Protein AF-A0AAN9VTT0-F1 (afdb_monomer)

Mean predicted aligned error: 14.74 Å

Organism: NCBI:txid2509291

Foldseek 3Di:
DDDDDDDDPPPDPPPDDPDPPCPDPCPPPDPPDDDPPALPDDDPVVNVVVVPDADPPDDPDDHDPVPDDDQADADPVRDTDGDNVSDDDDPDDDCVPPPDDPDDDPVDDDDDDDDDDPVNVCCVPPVVVLVVCVVVVQADPVRDGVDDDPVRPDDPVNVVVVCVDPPHPPDDD

Nearest PDB structures (foldseek):
  8any-assembly1_9  TM=7.671E-01  e=2.053E-07  Homo sapiens
  4v1a-assembly1_e  TM=7.989E-01  e=6.436E-07  Sus scrofa
  7nqh-assembly1_Be  TM=7.432E-01  e=1.260E-06  Sus scrofa
  7a5j-assembly1_9  TM=7.105E-01  e=9.633E-07  Homo sapiens
  6ywy-assembly1_3  TM=5.557E-01  e=6.861E-03  Neurospora crassa

pLDDT: mean 78.58, std 17.39, range [33.56, 97.56]

Secondary structure (DSSP, 8-state):
--------------------------TTS---------SS-S-HHHHHHHHHS-TT---SSPPP-TTPPPSEEE-TTS-EEE-GGGSPP------TT----SS--TTSPP---PPPPHHHHHIIIIIHHHHHHHHTT-B-TTS-BSS--TTTS--HHHHHHHHTSTT-TT---

InterPro domains:
  IPR019189 Large ribosomal subunit protein mL41 [PF09809] (29-152)
  IPR019189 Large ribosomal subunit protein mL41 [PTHR21338] (12-157)

Radius of gyration: 39.32 Å; Cα contacts (8 Å, |Δi|>4): 50; chains: 1; bounding box: 60×84×122 Å

Solvent-accessible surface area (backbone atoms only — not comparable to full-atom values): 12266 Å² total; per-residue (Å²): 134,84,86,80,86,84,87,80,80,81,80,74,81,83,76,82,72,88,71,84,78,78,70,70,79,74,87,66,88,80,75,92,67,88,77,84,83,58,87,73,80,73,54,72,65,55,53,54,54,58,69,69,55,54,87,85,61,90,51,102,68,74,85,64,62,87,84,62,77,72,39,51,50,64,45,100,88,60,51,76,46,75,38,73,90,53,48,87,77,84,88,76,78,90,65,81,91,58,86,79,64,101,69,82,69,87,86,59,79,90,79,89,78,77,85,89,46,74,64,58,53,42,51,72,70,46,44,67,57,55,55,49,33,60,75,67,66,40,48,48,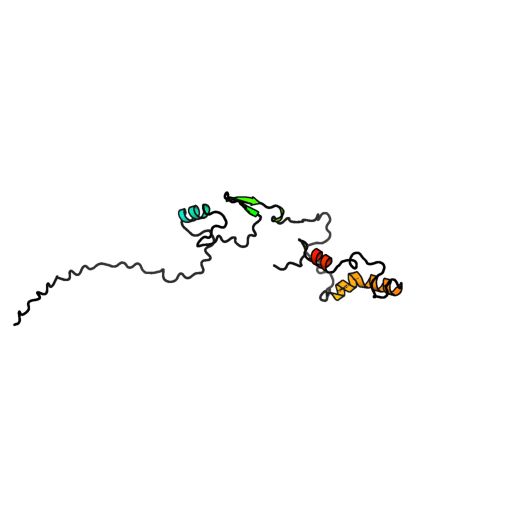101,86,70,45,64,73,77,60,49,83,78,68,66,50,50,75,64,56,50,52,50,62,51,65,37,92,92,45,88,75,72,79,132

Sequence (173 aa):
MVLTMYLSRLVLPLKWTRAISTSVVNNGKRNFRKFLLHNKRGSRSFKEERKKLKGNEPTDVPVYHYGVRPTGYHDAKGNFIAVPEMIPELMVPDLTDFKLKPYVSYRVPDVVQSEFTAQDLFDAVYSRKIVEDFKNNKLDSNGNPTEPSEEEALTPEEAKERARRTGSDIFEY

Structure (mmCIF, N/CA/C/O backbone):
data_AF-A0AAN9VTT0-F1
#
_entry.id   AF-A0AAN9VTT0-F1
#
loop_
_atom_site.group_PDB
_atom_site.id
_atom_site.type_symbol
_atom_site.label_atom_id
_atom_site.label_alt_id
_atom_site.label_comp_id
_atom_site.label_asym_id
_atom_site.label_entity_id
_atom_site.label_seq_id
_atom_site.pdbx_PDB_ins_code
_atom_site.Cartn_x
_atom_site.Cartn_y
_atom_site.Cartn_z
_atom_site.occupancy
_atom_site.B_iso_or_equiv
_atom_site.auth_seq_id
_atom_site.auth_comp_id
_atom_site.auth_asym_id
_atom_site.auth_atom_id
_atom_site.pdbx_PDB_model_num
ATOM 1 N N . MET A 1 1 ? 31.216 61.065 -79.539 1.00 35.38 1 MET A N 1
ATOM 2 C CA . MET A 1 1 ? 29.816 61.525 -79.622 1.00 35.38 1 MET A CA 1
ATOM 3 C C . MET A 1 1 ? 29.000 60.379 -80.207 1.00 35.38 1 MET A C 1
ATOM 5 O O . MET A 1 1 ? 29.283 59.987 -81.324 1.00 35.38 1 MET A O 1
ATOM 9 N N . VAL A 1 2 ? 28.123 59.798 -79.382 1.00 37.28 2 VAL A N 1
ATOM 10 C CA . VAL A 1 2 ? 26.971 58.918 -79.682 1.00 37.28 2 VAL A CA 1
ATOM 11 C C . VAL A 1 2 ? 27.150 57.827 -80.757 1.00 37.28 2 VAL A C 1
ATOM 13 O O . VAL A 1 2 ? 27.047 58.104 -81.945 1.00 37.28 2 VAL A O 1
ATOM 16 N N . LEU A 1 3 ? 27.285 56.562 -80.331 1.00 33.56 3 LEU A N 1
ATOM 17 C CA . LEU A 1 3 ? 26.927 55.411 -81.170 1.00 33.56 3 LEU A CA 1
ATOM 18 C C . LEU A 1 3 ? 25.518 54.947 -80.770 1.00 33.56 3 LEU A C 1
ATOM 20 O O . LEU A 1 3 ? 25.281 54.548 -79.629 1.00 33.56 3 LEU A O 1
ATOM 24 N N . THR A 1 4 ? 24.578 55.081 -81.697 1.00 39.91 4 THR A N 1
ATOM 25 C CA . THR A 1 4 ? 23.167 54.719 -81.568 1.00 39.91 4 THR A CA 1
ATOM 26 C C . THR A 1 4 ? 22.928 53.210 -81.692 1.00 39.91 4 THR A C 1
ATOM 28 O O . THR A 1 4 ? 23.648 52.494 -82.380 1.00 39.91 4 THR A O 1
ATOM 31 N N . MET A 1 5 ? 21.877 52.784 -80.983 1.00 43.88 5 MET A N 1
ATOM 32 C CA . MET A 1 5 ? 21.154 51.503 -80.941 1.00 43.88 5 MET A CA 1
ATOM 33 C C . MET A 1 5 ? 21.335 50.524 -82.109 1.00 43.88 5 MET A C 1
ATOM 35 O O . MET A 1 5 ? 21.236 50.936 -83.251 1.00 43.88 5 MET A O 1
ATOM 39 N N . TYR A 1 6 ? 21.341 49.218 -81.803 1.00 40.50 6 TYR A N 1
ATOM 40 C CA . TYR A 1 6 ? 20.309 48.272 -82.275 1.00 40.50 6 TYR A CA 1
ATOM 41 C C . TYR A 1 6 ? 20.303 47.023 -81.374 1.00 40.50 6 TYR A C 1
ATOM 43 O O . TYR A 1 6 ? 21.135 46.131 -81.506 1.00 40.50 6 TYR A O 1
ATOM 51 N N . LEU A 1 7 ? 19.357 46.960 -80.432 1.00 42.19 7 LEU A N 1
ATOM 52 C CA . LEU A 1 7 ? 19.053 45.746 -79.667 1.00 42.19 7 LEU A CA 1
ATOM 53 C C . LEU A 1 7 ? 18.010 44.961 -80.471 1.00 42.19 7 LEU A C 1
ATOM 55 O O . LEU A 1 7 ? 16.827 45.305 -80.481 1.00 42.19 7 LEU A O 1
ATOM 59 N N . SER A 1 8 ? 18.457 43.946 -81.209 1.00 45.56 8 SER A N 1
ATOM 60 C CA . SER A 1 8 ? 17.578 43.040 -81.943 1.00 45.56 8 SER A CA 1
ATOM 61 C C . SER A 1 8 ? 16.762 42.203 -80.951 1.00 45.56 8 SER A C 1
ATOM 63 O O . SER A 1 8 ? 17.280 41.364 -80.216 1.00 45.56 8 SER A O 1
ATOM 65 N N . ARG A 1 9 ? 15.447 42.442 -80.903 1.00 50.50 9 ARG A N 1
ATOM 66 C CA . ARG A 1 9 ? 14.500 41.571 -80.196 1.00 50.50 9 ARG A CA 1
ATOM 67 C C . ARG A 1 9 ? 14.409 40.239 -80.940 1.00 50.50 9 ARG A C 1
ATOM 69 O O . ARG A 1 9 ? 13.711 40.132 -81.944 1.00 50.50 9 ARG A O 1
ATOM 76 N N . LEU A 1 10 ? 15.083 39.219 -80.420 1.00 45.19 10 LEU A N 1
ATOM 77 C CA . LEU A 1 10 ? 14.830 37.825 -80.776 1.00 45.19 10 LEU A CA 1
ATOM 78 C C . LEU A 1 10 ? 13.461 37.422 -80.204 1.00 45.19 10 LEU A C 1
ATOM 80 O O . LEU A 1 10 ? 13.329 37.076 -79.032 1.00 45.19 10 LEU A O 1
ATOM 84 N N . VAL A 1 11 ? 12.420 37.526 -81.029 1.00 58.25 11 VAL A N 1
ATOM 85 C CA . VAL A 1 11 ? 11.091 36.983 -80.726 1.00 58.25 11 VAL A CA 1
ATOM 86 C C . VAL A 1 11 ? 11.148 35.482 -80.994 1.00 58.25 11 VAL A C 1
ATOM 88 O O . VAL A 1 11 ? 11.008 35.035 -82.129 1.00 58.25 11 VAL A O 1
ATOM 91 N N . LEU A 1 12 ? 11.402 34.692 -79.952 1.00 52.41 12 LEU A N 1
ATOM 92 C CA . LEU A 1 12 ? 11.232 33.243 -80.030 1.00 52.41 12 LEU A CA 1
ATOM 93 C C . LEU A 1 12 ? 9.727 32.929 -80.093 1.00 52.41 12 LEU A C 1
ATOM 95 O O . LEU A 1 12 ? 8.972 33.461 -79.273 1.00 52.41 12 LEU A O 1
ATOM 99 N N . PRO A 1 13 ? 9.255 32.082 -81.026 1.00 51.69 13 PRO A N 1
ATOM 100 C CA . PRO A 1 13 ? 7.853 31.695 -81.056 1.00 51.69 13 PRO A CA 1
ATOM 101 C C . PRO A 1 13 ? 7.531 30.894 -79.790 1.00 51.69 13 PRO A C 1
ATOM 103 O O . PRO A 1 13 ? 8.100 29.827 -79.550 1.00 51.69 13 PRO A O 1
ATOM 106 N N . LEU A 1 14 ? 6.612 31.412 -78.972 1.00 50.03 14 LEU A N 1
ATOM 107 C CA . LEU A 1 14 ? 6.042 30.704 -77.827 1.00 50.03 14 LEU A CA 1
ATOM 108 C C . LEU A 1 14 ? 5.313 29.458 -78.342 1.00 50.03 14 LEU A C 1
ATOM 110 O O . LEU A 1 14 ? 4.175 29.512 -78.807 1.00 50.03 14 LEU A O 1
ATOM 114 N N . LYS A 1 15 ? 5.999 28.316 -78.295 1.00 55.03 15 LYS A N 1
ATOM 115 C CA . LYS A 1 15 ? 5.430 27.015 -78.635 1.00 55.03 15 LYS A CA 1
ATOM 116 C C . LYS A 1 15 ? 4.498 26.611 -77.492 1.00 55.03 15 LYS A C 1
ATOM 118 O O . LYS A 1 15 ? 4.953 26.156 -76.446 1.00 55.03 15 LYS A O 1
ATOM 123 N N . TRP A 1 16 ? 3.195 26.817 -77.669 1.00 54.53 16 TRP A N 1
ATOM 124 C CA . TRP A 1 16 ? 2.195 26.441 -76.671 1.00 54.53 16 TRP A CA 1
ATOM 125 C C . TRP A 1 16 ? 2.006 24.924 -76.687 1.00 54.53 16 TRP A C 1
ATOM 127 O O . TRP A 1 16 ? 1.182 24.381 -77.421 1.00 54.53 16 TRP A O 1
ATOM 137 N N . THR A 1 17 ? 2.789 24.209 -75.887 1.00 60.81 17 THR A N 1
ATOM 138 C CA . THR A 1 17 ? 2.497 22.810 -75.595 1.00 60.81 17 THR A CA 1
ATOM 139 C C . THR A 1 17 ? 1.355 22.777 -74.586 1.00 60.81 17 THR A C 1
ATOM 141 O O . THR A 1 17 ? 1.449 23.311 -73.481 1.00 60.81 17 THR A O 1
ATOM 144 N N . ARG A 1 18 ? 0.223 22.175 -74.961 1.00 57.03 18 ARG A N 1
ATOM 145 C CA . ARG A 1 18 ? -0.805 21.814 -73.982 1.00 57.03 18 ARG A CA 1
ATOM 146 C C . ARG A 1 18 ? -0.268 20.635 -73.179 1.00 57.03 18 ARG A C 1
ATOM 148 O O . ARG A 1 18 ? -0.438 19.488 -73.572 1.00 57.03 18 ARG A O 1
ATOM 155 N N . ALA A 1 19 ? 0.429 20.921 -72.088 1.00 61.28 19 ALA A N 1
ATOM 156 C CA . ALA A 1 19 ? 0.732 19.913 -71.087 1.00 61.28 19 ALA A CA 1
ATOM 157 C C . ALA A 1 19 ? -0.486 19.780 -70.166 1.00 61.28 19 ALA A C 1
ATOM 159 O O . ALA A 1 19 ? -0.928 20.760 -69.565 1.00 61.28 19 ALA A O 1
ATOM 160 N N . ILE A 1 20 ? -1.037 18.573 -70.051 1.00 63.19 20 ILE A N 1
ATOM 161 C CA . ILE A 1 20 ? -1.979 18.269 -68.975 1.00 63.19 20 ILE A CA 1
ATOM 162 C C . ILE A 1 20 ? -1.128 18.088 -67.722 1.00 63.19 20 ILE A C 1
ATOM 164 O O . ILE A 1 20 ? -0.445 17.080 -67.561 1.00 63.19 20 ILE A O 1
ATOM 168 N N . SER A 1 21 ? -1.143 19.087 -66.844 1.00 52.41 21 SER A N 1
ATOM 169 C CA . SER A 1 21 ? -0.682 18.902 -65.474 1.00 52.41 21 SER A CA 1
ATOM 170 C C . SER A 1 21 ? -1.746 18.095 -64.746 1.00 52.41 21 SER A C 1
ATOM 172 O O . SER A 1 21 ? -2.776 18.632 -64.340 1.00 52.41 21 SER A O 1
ATOM 174 N N . THR A 1 22 ? -1.524 16.793 -64.585 1.00 50.75 22 THR A N 1
ATOM 175 C CA . THR A 1 22 ? -2.243 16.034 -63.565 1.00 50.75 22 THR A CA 1
ATOM 176 C C . THR A 1 22 ? -1.601 16.363 -62.223 1.00 50.75 22 THR A C 1
ATOM 178 O O . THR A 1 22 ? -0.851 15.561 -61.663 1.00 50.75 22 THR A O 1
ATOM 181 N N . SER A 1 23 ? -1.849 17.564 -61.694 1.00 52.16 23 SER A N 1
ATOM 182 C CA . SER A 1 23 ? -1.709 17.736 -60.256 1.00 52.16 23 SER A CA 1
ATOM 183 C C . SER A 1 23 ? -2.727 16.789 -59.634 1.00 52.16 23 SER A C 1
ATOM 185 O O . SER A 1 23 ? -3.938 16.949 -59.791 1.00 52.16 23 SER A O 1
ATOM 187 N N . VAL A 1 24 ? -2.232 15.715 -59.016 1.00 51.09 24 VAL A N 1
ATOM 188 C CA . VAL A 1 24 ? -3.084 14.802 -58.260 1.00 51.09 24 VAL A CA 1
ATOM 189 C C . VAL A 1 24 ? -3.943 15.639 -57.325 1.00 51.09 24 VAL A C 1
ATOM 191 O O . VAL A 1 24 ? -3.435 16.543 -56.652 1.00 51.09 24 VAL A O 1
ATOM 194 N N . VAL A 1 25 ? -5.249 15.362 -57.323 1.00 49.81 25 VAL A N 1
ATOM 195 C CA . VAL A 1 25 ? -6.191 15.917 -56.353 1.00 49.81 25 VAL A CA 1
ATOM 196 C C . VAL A 1 25 ? -5.517 15.763 -55.002 1.00 49.81 25 VAL A C 1
ATOM 198 O O . VAL A 1 25 ? -5.250 14.641 -54.572 1.00 49.81 25 VAL A O 1
ATOM 201 N N . ASN A 1 26 ? -5.147 16.876 -54.371 1.00 49.09 26 ASN A N 1
ATOM 202 C CA . ASN A 1 26 ? -4.466 16.848 -53.088 1.00 49.09 26 ASN A CA 1
ATOM 203 C C . ASN A 1 26 ? -5.496 16.502 -52.006 1.00 49.09 26 ASN A C 1
ATOM 205 O O . ASN A 1 26 ? -5.793 17.300 -51.122 1.00 49.09 26 ASN A O 1
ATOM 209 N N . ASN A 1 27 ? -6.049 15.292 -52.088 1.00 49.53 27 ASN A N 1
ATOM 210 C CA . ASN A 1 27 ? -6.956 14.679 -51.131 1.00 49.53 27 ASN A CA 1
ATOM 211 C C . ASN A 1 27 ? -6.161 14.152 -49.921 1.00 49.53 27 ASN A C 1
ATOM 213 O O . ASN A 1 27 ? -6.395 13.063 -49.410 1.00 49.53 27 ASN A O 1
ATOM 217 N N . GLY A 1 28 ? -5.155 14.921 -49.499 1.00 53.12 28 GLY A N 1
ATOM 218 C CA . GLY A 1 28 ? -4.267 14.615 -48.384 1.00 53.12 28 GLY A CA 1
ATOM 219 C C . GLY A 1 28 ? -3.951 15.826 -47.505 1.00 53.12 28 GLY A C 1
ATOM 220 O O . GLY A 1 28 ? -3.303 15.673 -46.473 1.00 53.12 28 GLY A O 1
ATOM 221 N N . LYS A 1 29 ? -4.431 17.033 -47.838 1.00 54.59 29 LYS A N 1
ATOM 222 C CA . LYS A 1 29 ? -4.299 18.213 -46.970 1.00 54.59 29 LYS A CA 1
ATOM 223 C C . LYS A 1 29 ? -5.452 18.292 -45.970 1.00 54.59 29 LYS A C 1
ATOM 225 O O . LYS A 1 29 ? -6.329 19.137 -46.102 1.00 54.59 29 LYS A O 1
ATOM 230 N N . ARG A 1 30 ? -5.421 17.384 -44.985 1.00 57.34 30 ARG A N 1
ATOM 231 C CA . ARG A 1 30 ? -5.963 17.491 -43.608 1.00 57.34 30 ARG A CA 1
ATOM 232 C C . ARG A 1 30 ? -5.903 16.114 -42.933 1.00 57.34 30 ARG A C 1
ATOM 234 O O . ARG A 1 30 ? -6.919 15.471 -42.722 1.00 57.34 30 ARG A O 1
ATOM 241 N N . ASN A 1 31 ? -4.706 15.661 -42.564 1.00 55.72 31 ASN A N 1
ATOM 242 C CA . ASN A 1 31 ? -4.560 14.548 -41.618 1.00 55.72 31 ASN A CA 1
ATOM 243 C C . ASN A 1 31 ? -3.669 14.940 -40.434 1.00 55.72 31 ASN A C 1
ATOM 245 O O . ASN A 1 31 ? -2.730 14.246 -40.058 1.00 55.72 31 ASN A O 1
ATOM 249 N N . PHE A 1 32 ? -4.021 16.054 -39.786 1.00 60.59 32 PHE A N 1
ATOM 250 C CA . PHE A 1 32 ? -3.700 16.240 -38.374 1.00 60.59 32 PHE A CA 1
ATOM 251 C C . PHE A 1 32 ? -4.629 15.348 -37.556 1.00 60.59 32 PHE A C 1
ATOM 253 O O . PHE A 1 32 ? -5.681 15.777 -37.086 1.00 60.59 32 PHE A O 1
ATOM 260 N N . ARG A 1 33 ? -4.264 14.078 -37.400 1.00 53.56 33 ARG A N 1
ATOM 261 C CA . ARG A 1 33 ? -4.877 13.223 -36.383 1.00 53.56 33 ARG A CA 1
ATOM 262 C C . ARG A 1 33 ? -3.781 12.557 -35.562 1.00 53.56 33 ARG A C 1
ATOM 264 O O . ARG A 1 33 ? -3.244 11.524 -35.943 1.00 53.56 33 ARG A O 1
ATOM 271 N N . LYS A 1 34 ? -3.457 13.237 -34.453 1.00 59.62 34 LYS A N 1
ATOM 272 C CA . LYS A 1 34 ? -2.922 12.715 -33.183 1.00 59.62 34 LYS A CA 1
ATOM 273 C C . LYS A 1 34 ? -2.068 11.447 -33.316 1.00 59.62 34 LYS A C 1
ATOM 275 O O . LYS A 1 34 ? -2.528 10.358 -32.984 1.00 59.62 34 LYS A O 1
ATOM 280 N N . PHE A 1 35 ? -0.827 11.562 -33.781 1.00 60.31 35 PHE A N 1
ATOM 281 C CA . PHE A 1 35 ? 0.081 10.416 -33.780 1.00 60.31 35 PHE A CA 1
ATOM 282 C C . PHE A 1 35 ? 0.979 10.422 -32.540 1.00 60.31 35 PHE A C 1
ATOM 284 O O . PHE A 1 35 ? 1.977 11.130 -32.484 1.00 60.31 35 PHE A O 1
ATOM 291 N N . LEU A 1 36 ? 0.640 9.566 -31.575 1.00 63.19 36 LEU A N 1
ATOM 292 C CA . LEU A 1 36 ? 1.585 9.047 -30.589 1.00 63.19 36 LEU A CA 1
ATOM 293 C C . LEU A 1 36 ? 2.485 8.017 -31.301 1.00 63.19 36 LEU A C 1
ATOM 295 O O . LEU A 1 36 ? 2.077 6.875 -31.527 1.00 63.19 36 LEU A O 1
ATOM 299 N N . LEU A 1 37 ? 3.671 8.422 -31.765 1.00 63.59 37 LEU A N 1
ATOM 300 C CA . LEU A 1 37 ? 4.588 7.547 -32.511 1.00 63.59 37 LEU A CA 1
ATOM 301 C C . LEU A 1 37 ? 5.495 6.735 -31.582 1.00 63.59 37 LEU A C 1
ATOM 303 O O . LEU A 1 37 ? 6.690 6.983 -31.484 1.00 63.59 37 LEU A O 1
ATOM 307 N N . HIS A 1 38 ? 4.939 5.712 -30.938 1.00 70.31 38 HIS A N 1
ATOM 308 C CA . HIS A 1 38 ? 5.695 4.824 -30.054 1.00 70.31 38 HIS A CA 1
ATOM 309 C C . HIS A 1 38 ? 6.151 3.549 -30.787 1.00 70.31 38 HIS A C 1
ATOM 311 O O . HIS A 1 38 ? 5.321 2.759 -31.232 1.00 70.31 38 HIS A O 1
ATOM 317 N N . ASN A 1 39 ? 7.469 3.357 -30.927 1.00 68.69 39 ASN A N 1
ATOM 318 C CA . ASN A 1 39 ? 8.249 2.173 -31.371 1.00 68.69 39 ASN A CA 1
ATOM 319 C C . ASN A 1 39 ? 7.827 1.373 -32.636 1.00 68.69 39 ASN A C 1
ATOM 321 O O . ASN A 1 39 ? 8.585 0.508 -33.070 1.00 68.69 39 ASN A O 1
ATOM 325 N N . LYS A 1 40 ? 6.660 1.610 -33.252 1.00 65.88 40 LYS A N 1
ATOM 326 C CA . LYS A 1 40 ? 6.101 0.775 -34.336 1.00 65.88 40 LYS A CA 1
ATOM 327 C C . LYS A 1 40 ? 6.193 1.394 -35.735 1.00 65.88 40 LYS A C 1
ATOM 329 O O . LYS A 1 40 ? 6.164 0.641 -36.714 1.00 65.88 40 LYS A O 1
ATOM 334 N N . ARG A 1 41 ? 6.310 2.723 -35.852 1.00 71.44 41 ARG A N 1
ATOM 335 C CA . ARG A 1 41 ? 6.405 3.431 -37.146 1.00 71.44 41 ARG A CA 1
ATOM 336 C C . ARG A 1 41 ? 7.862 3.586 -37.602 1.00 71.44 41 ARG A C 1
ATOM 338 O O . ARG A 1 41 ? 8.752 3.667 -36.766 1.00 71.44 41 ARG A O 1
ATOM 345 N N . GLY A 1 42 ? 8.076 3.600 -38.919 1.00 75.19 42 GLY A N 1
ATOM 346 C CA . GLY A 1 42 ? 9.394 3.659 -39.567 1.00 75.19 42 GLY A CA 1
ATOM 347 C C . GLY A 1 42 ? 9.634 2.488 -40.528 1.00 75.19 42 GLY A C 1
ATOM 348 O O . GLY A 1 42 ? 8.931 1.474 -40.467 1.00 75.19 42 GLY A O 1
ATOM 349 N N . SER A 1 43 ? 10.611 2.639 -41.426 1.00 82.19 43 SER A N 1
ATOM 350 C CA . SER A 1 43 ? 11.057 1.579 -42.341 1.00 82.19 43 SER A CA 1
ATOM 351 C C . SER A 1 43 ? 11.720 0.421 -41.581 1.00 82.19 43 SER A C 1
ATOM 353 O O . SER A 1 43 ? 12.044 0.528 -40.396 1.00 82.19 43 SER A O 1
ATOM 355 N N . ARG A 1 44 ? 11.949 -0.711 -42.262 1.00 82.94 44 ARG A N 1
ATOM 356 C CA . ARG A 1 44 ? 12.710 -1.828 -41.679 1.00 82.94 44 ARG A CA 1
ATOM 357 C C . ARG A 1 44 ? 14.135 -1.400 -41.308 1.00 82.94 44 ARG A C 1
ATOM 359 O O . ARG A 1 44 ? 14.567 -1.700 -40.202 1.00 82.94 44 ARG A O 1
ATOM 366 N N . SER A 1 45 ? 14.792 -0.623 -42.174 1.00 83.06 45 SER A N 1
ATOM 367 C CA . SER A 1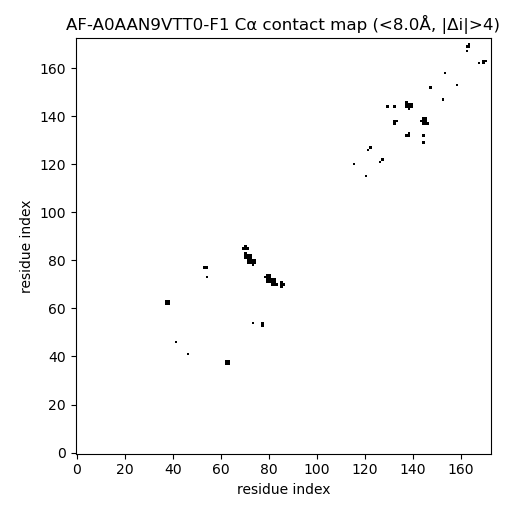 45 ? 16.123 -0.056 -41.916 1.00 83.06 45 SER A CA 1
ATOM 368 C C . SER A 1 45 ? 16.148 0.810 -40.658 1.00 83.06 45 SER A C 1
ATOM 370 O O . SER A 1 45 ? 16.989 0.597 -39.797 1.00 83.06 45 SER A O 1
ATOM 372 N N . PHE A 1 46 ? 15.156 1.687 -40.478 1.00 79.44 46 PHE A N 1
ATOM 373 C CA . PHE A 1 46 ? 15.033 2.528 -39.286 1.00 79.44 46 PHE A CA 1
ATOM 374 C C . PHE A 1 46 ? 14.907 1.700 -37.998 1.00 79.44 46 PHE A C 1
ATOM 376 O O . PHE A 1 46 ? 15.515 2.012 -36.978 1.00 79.44 46 PHE A O 1
ATOM 383 N N . LYS A 1 47 ? 14.140 0.604 -38.029 1.00 78.19 47 LYS A N 1
ATOM 384 C CA . LYS A 1 47 ? 14.005 -0.304 -36.876 1.00 78.19 47 LYS A CA 1
ATOM 385 C C . LYS A 1 47 ? 15.291 -1.086 -36.600 1.00 78.19 47 LYS A C 1
ATOM 387 O O . LYS A 1 47 ? 15.621 -1.308 -35.439 1.00 78.19 47 LYS A O 1
ATOM 392 N N . GLU A 1 48 ? 15.997 -1.506 -37.648 1.00 81.00 48 GLU A N 1
ATOM 393 C CA . GLU A 1 48 ? 17.289 -2.192 -37.544 1.00 81.00 48 GLU A CA 1
ATOM 394 C C . GLU A 1 48 ? 18.374 -1.266 -36.975 1.00 81.00 48 GLU A C 1
ATOM 396 O O . GLU A 1 48 ? 19.107 -1.679 -36.083 1.00 81.00 48 GLU A O 1
ATOM 401 N N . GLU A 1 49 ? 18.444 -0.011 -37.425 1.00 77.94 49 GLU A N 1
ATOM 402 C CA . GLU A 1 49 ? 19.321 1.029 -36.867 1.00 77.94 49 GLU A CA 1
ATOM 403 C C . GLU A 1 49 ? 19.000 1.288 -35.394 1.00 77.94 49 GLU A C 1
ATOM 405 O O . GLU A 1 49 ? 19.892 1.279 -34.550 1.00 77.94 49 GLU A O 1
ATOM 410 N N . ARG A 1 50 ? 17.712 1.391 -35.052 1.00 74.69 50 ARG A N 1
ATOM 411 C CA . ARG A 1 50 ? 17.274 1.606 -33.669 1.00 74.69 50 ARG A CA 1
ATOM 412 C C . ARG A 1 50 ? 17.570 0.437 -32.734 1.00 74.69 50 ARG A C 1
ATOM 414 O O . ARG A 1 50 ? 17.777 0.651 -31.550 1.00 74.69 50 ARG A O 1
ATOM 421 N N . LYS A 1 51 ? 17.602 -0.794 -33.250 1.00 72.50 51 LYS A N 1
ATOM 422 C CA . LYS A 1 51 ? 17.995 -1.984 -32.480 1.00 72.50 51 LYS A CA 1
ATOM 423 C C . LYS A 1 51 ? 19.502 -2.021 -32.195 1.00 72.50 51 LYS A C 1
ATOM 425 O O . LYS A 1 51 ? 19.914 -2.681 -31.247 1.00 72.50 51 LYS A O 1
ATOM 430 N N . LYS A 1 52 ? 20.315 -1.361 -33.027 1.00 73.12 52 LYS A N 1
ATOM 431 C CA . LYS A 1 52 ? 21.772 -1.266 -32.838 1.00 73.12 52 LYS A CA 1
ATOM 432 C C . L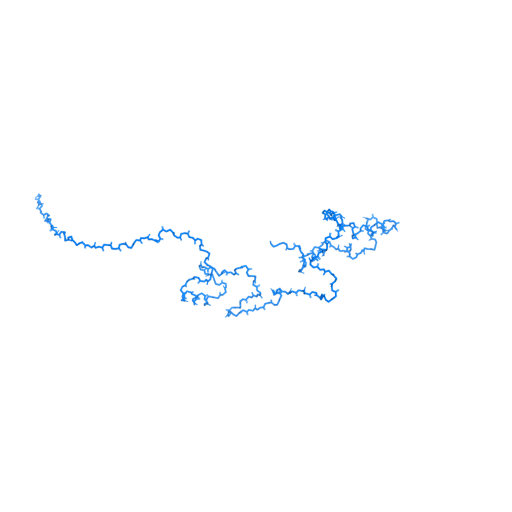YS A 1 52 ? 22.154 -0.227 -31.785 1.00 73.12 52 LYS A C 1
ATOM 43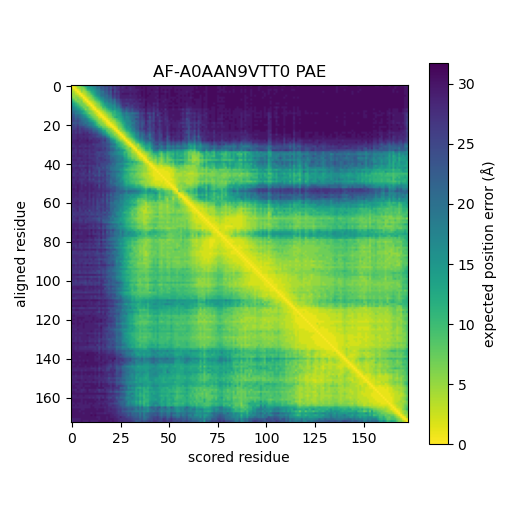4 O O . LYS A 1 52 ? 23.220 -0.366 -31.195 1.00 73.12 52 LYS A O 1
ATOM 439 N N . LEU A 1 53 ? 21.300 0.774 -31.567 1.00 68.00 53 LEU A N 1
ATOM 440 C CA . LEU A 1 53 ? 21.486 1.785 -30.530 1.00 68.00 53 LEU A CA 1
ATOM 441 C C . LEU A 1 53 ? 21.444 1.111 -29.155 1.00 68.00 53 LEU A C 1
ATOM 443 O O . LEU A 1 53 ? 20.527 0.343 -28.848 1.00 68.00 53 LEU A O 1
ATOM 447 N N . LYS A 1 54 ? 22.467 1.356 -28.339 1.00 58.91 54 LYS A N 1
ATOM 448 C CA . LYS A 1 54 ? 22.586 0.755 -27.009 1.00 58.91 54 LYS A CA 1
ATOM 449 C C . LYS A 1 54 ? 21.785 1.572 -26.007 1.00 58.91 54 LYS A C 1
ATOM 451 O O . LYS A 1 54 ? 22.096 2.735 -25.795 1.00 58.91 54 LYS A O 1
ATOM 456 N N . GLY A 1 55 ? 20.816 0.936 -25.344 1.00 65.19 55 GLY A N 1
ATOM 457 C CA . GLY A 1 55 ? 20.124 1.429 -24.143 1.00 65.19 55 GLY A CA 1
ATOM 458 C C . GLY A 1 55 ? 19.941 2.951 -24.063 1.00 65.19 55 GLY A C 1
ATOM 459 O O . GLY A 1 55 ? 19.003 3.495 -24.637 1.00 65.19 55 GLY A O 1
ATOM 460 N N . ASN A 1 56 ? 20.851 3.612 -23.341 1.00 57.88 56 ASN A N 1
ATOM 461 C CA . ASN A 1 56 ? 20.787 5.030 -22.972 1.00 57.88 56 ASN A CA 1
ATOM 462 C C . ASN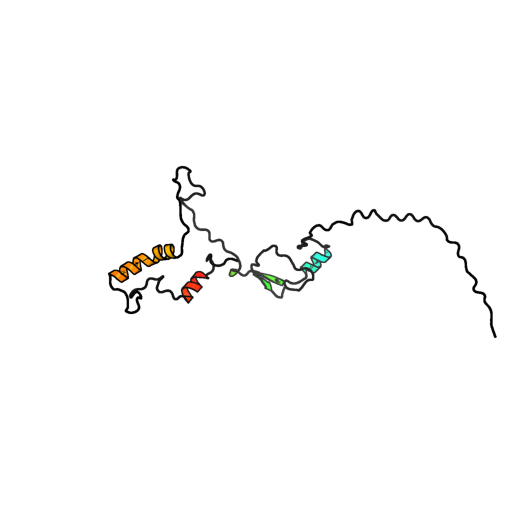 A 1 56 ? 21.356 6.001 -24.024 1.00 57.88 56 ASN A C 1
ATOM 464 O O . ASN A 1 56 ? 21.525 7.183 -23.724 1.00 57.88 56 ASN A O 1
ATOM 468 N N . GLU A 1 57 ? 21.700 5.536 -25.225 1.00 66.00 57 GLU A N 1
ATOM 469 C CA . GLU A 1 57 ? 22.166 6.424 -26.290 1.00 66.00 57 GLU A CA 1
ATOM 470 C C . GLU A 1 57 ? 21.058 7.433 -26.654 1.00 66.00 57 GLU A C 1
ATOM 472 O O . GLU A 1 57 ? 19.926 7.030 -26.955 1.00 66.00 57 GLU A O 1
ATOM 477 N N . PRO A 1 58 ? 21.341 8.750 -26.606 1.00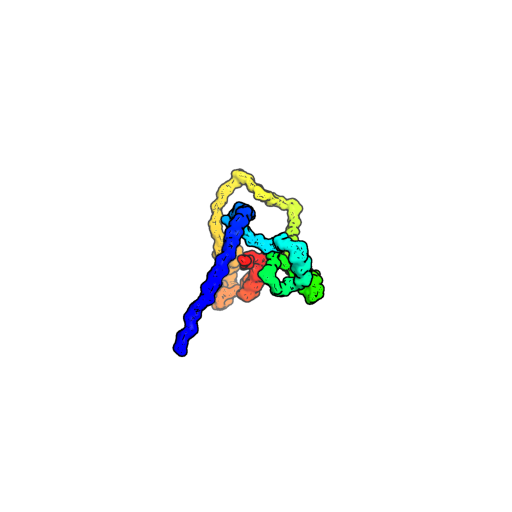 59.78 58 PRO A N 1
ATOM 478 C CA . PRO A 1 58 ? 20.350 9.759 -26.936 1.00 59.78 58 PRO A CA 1
ATOM 479 C C . PRO A 1 58 ? 19.975 9.614 -28.409 1.00 59.78 58 PRO A C 1
ATOM 481 O O . PRO A 1 58 ? 20.822 9.657 -29.299 1.00 59.78 58 PRO A O 1
ATOM 484 N N . THR A 1 59 ? 18.686 9.422 -28.660 1.00 66.62 59 THR A N 1
ATOM 485 C CA . THR A 1 59 ? 18.122 9.318 -30.005 1.00 66.62 59 THR A CA 1
ATOM 486 C C . THR A 1 59 ? 17.126 10.441 -30.214 1.00 66.62 59 THR A C 1
ATOM 488 O O . THR A 1 59 ? 16.420 10.823 -29.281 1.00 66.62 59 THR A O 1
ATOM 491 N N . ASP A 1 60 ? 17.016 10.924 -31.453 1.00 69.69 60 ASP A N 1
ATOM 492 C CA . ASP A 1 60 ? 16.060 11.980 -31.820 1.00 69.69 60 ASP A CA 1
ATOM 493 C C . ASP A 1 60 ? 14.606 11.611 -31.464 1.00 69.69 60 ASP A C 1
ATOM 495 O O . ASP A 1 60 ? 13.756 12.480 -31.281 1.00 69.69 60 ASP A O 1
ATOM 499 N N . VAL A 1 61 ? 14.311 10.308 -31.348 1.00 71.00 61 VAL A N 1
ATOM 500 C CA . VAL A 1 61 ? 13.018 9.781 -30.902 1.00 71.00 61 VAL A CA 1
ATOM 501 C C . VAL A 1 61 ? 13.238 8.774 -29.766 1.00 71.00 61 VAL A C 1
ATOM 503 O O . VAL A 1 61 ? 13.636 7.637 -30.054 1.00 71.00 61 VAL A O 1
ATOM 506 N N . PRO A 1 62 ? 12.918 9.112 -28.501 1.00 71.44 62 PRO A N 1
ATOM 507 C CA . PRO A 1 62 ? 13.111 8.206 -27.372 1.00 71.44 62 PRO A CA 1
ATOM 508 C C . PRO A 1 62 ? 12.242 6.947 -27.490 1.00 71.44 62 PRO A C 1
ATOM 510 O O . PRO A 1 62 ? 11.153 6.945 -28.081 1.00 71.44 62 PRO A O 1
ATOM 513 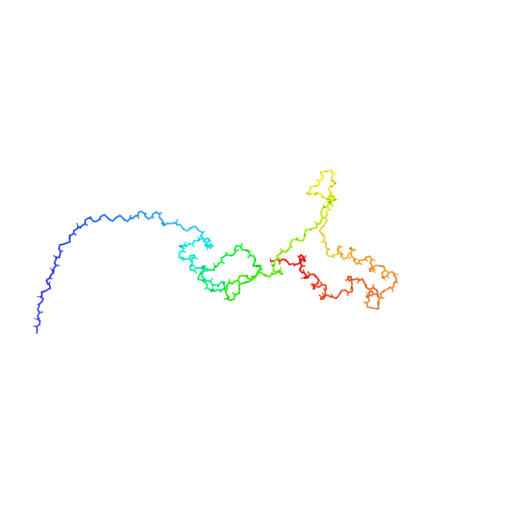N N . VAL A 1 63 ? 12.735 5.829 -26.953 1.00 74.62 63 VAL A N 1
ATOM 514 C CA . VAL A 1 63 ? 11.963 4.584 -26.863 1.00 74.62 63 VAL A CA 1
ATOM 515 C C . VAL A 1 63 ? 10.874 4.780 -25.817 1.00 74.62 63 VAL A C 1
ATOM 517 O O . VAL A 1 63 ? 11.145 5.096 -24.665 1.00 74.62 63 VAL A O 1
ATOM 520 N N . TYR A 1 64 ? 9.620 4.606 -26.222 1.00 77.81 64 TYR A N 1
ATOM 521 C CA . TYR A 1 64 ? 8.507 4.720 -25.289 1.00 77.81 64 TYR A CA 1
ATOM 522 C C . TYR A 1 64 ? 8.234 3.364 -24.645 1.00 77.81 64 TYR A C 1
ATOM 524 O O . TYR A 1 64 ? 7.972 2.385 -25.350 1.00 77.81 64 TYR A O 1
ATOM 532 N N . HIS A 1 65 ? 8.297 3.314 -23.317 1.00 77.38 65 HIS A N 1
ATOM 533 C CA . HIS A 1 65 ? 8.170 2.084 -22.531 1.00 77.38 65 HIS A CA 1
ATOM 534 C C . HIS A 1 65 ? 6.743 1.818 -22.031 1.00 77.38 65 HIS A C 1
ATOM 536 O O . HIS A 1 65 ? 6.533 0.865 -21.297 1.00 77.38 65 HIS A O 1
ATOM 542 N N . TYR A 1 66 ? 5.746 2.618 -22.433 1.00 84.25 66 TYR A N 1
ATOM 543 C CA . TYR A 1 66 ? 4.330 2.416 -22.070 1.00 84.25 66 TYR A CA 1
ATOM 544 C C . TYR A 1 66 ? 4.060 2.323 -20.556 1.00 84.25 66 TYR A C 1
ATOM 546 O O . TYR A 1 66 ? 3.137 1.634 -20.138 1.00 84.25 66 TYR A O 1
ATOM 554 N N . GLY A 1 67 ? 4.863 3.003 -19.733 1.00 84.88 67 GLY A N 1
ATOM 555 C CA . GLY A 1 67 ? 4.740 2.948 -18.272 1.00 84.88 67 GLY A CA 1
ATOM 556 C C . GLY A 1 67 ? 5.293 1.669 -17.635 1.00 84.88 67 GLY A C 1
ATOM 557 O O . GLY A 1 67 ? 5.173 1.503 -16.425 1.00 84.88 67 GLY A O 1
ATOM 558 N N . VAL A 1 68 ? 5.925 0.782 -18.415 1.00 87.81 68 VAL A N 1
ATOM 559 C CA . VAL A 1 68 ? 6.641 -0.380 -17.877 1.00 87.81 68 VAL A CA 1
ATOM 560 C C . VAL A 1 68 ? 7.821 0.115 -17.047 1.00 87.81 68 VAL A C 1
ATOM 562 O O . VAL A 1 68 ? 8.716 0.787 -17.564 1.00 87.81 68 VAL A O 1
ATOM 565 N N . ARG A 1 69 ? 7.817 -0.227 -15.757 1.00 87.56 69 ARG A N 1
ATOM 566 C CA . ARG A 1 69 ? 8.945 0.025 -14.861 1.00 87.56 69 ARG A CA 1
ATOM 567 C C . ARG A 1 69 ? 10.057 -0.989 -15.168 1.00 87.56 69 ARG A C 1
ATOM 569 O O . ARG A 1 69 ? 9.750 -2.172 -15.326 1.00 87.56 69 ARG A O 1
ATOM 576 N N . PRO A 1 70 ? 11.320 -0.555 -15.315 1.00 88.06 70 PRO A N 1
ATOM 577 C CA . PRO A 1 70 ? 12.415 -1.472 -15.604 1.00 88.06 70 PRO A CA 1
ATOM 578 C C . PRO A 1 70 ? 12.641 -2.420 -14.422 1.00 88.06 70 PRO A C 1
ATOM 580 O O . PRO A 1 70 ? 12.532 -2.010 -13.273 1.00 88.06 70 PRO A O 1
ATOM 583 N N . THR A 1 71 ? 12.991 -3.672 -14.714 1.00 93.19 71 THR A N 1
ATOM 584 C CA . THR A 1 71 ? 13.325 -4.721 -13.728 1.00 93.19 71 THR A CA 1
ATOM 585 C C . THR A 1 71 ? 14.833 -4.989 -13.643 1.00 93.19 71 THR A C 1
ATOM 587 O O . THR A 1 71 ? 15.285 -6.022 -13.152 1.00 93.19 71 THR A O 1
ATOM 590 N N . GLY A 1 72 ? 15.633 -4.085 -14.202 1.00 92.31 72 GLY A N 1
ATOM 591 C CA . GLY A 1 72 ? 17.068 -4.245 -14.361 1.00 92.31 72 GLY A CA 1
ATOM 592 C C . GLY A 1 72 ? 17.641 -3.185 -15.293 1.00 92.31 72 GLY A C 1
ATOM 593 O O . GLY A 1 72 ? 16.956 -2.224 -15.656 1.00 92.31 72 GLY A O 1
ATOM 594 N N . TYR A 1 73 ? 18.891 -3.365 -15.705 1.00 89.00 73 TYR A N 1
ATOM 595 C CA . TYR A 1 73 ? 19.601 -2.421 -16.567 1.00 89.00 73 TYR A CA 1
ATOM 596 C C . TYR A 1 73 ? 20.412 -3.143 -17.647 1.00 89.00 73 TYR A C 1
ATOM 598 O O . TYR A 1 73 ? 20.660 -4.344 -17.573 1.00 89.00 73 TYR A O 1
ATOM 606 N N . HIS A 1 74 ? 20.818 -2.411 -18.685 1.00 84.69 74 HIS A N 1
ATOM 607 C CA . HIS A 1 74 ? 21.716 -2.937 -19.712 1.00 84.69 74 HIS A CA 1
ATOM 608 C C . HIS A 1 74 ? 23.178 -2.655 -19.346 1.00 84.69 74 HIS A C 1
ATOM 610 O O . HIS A 1 74 ? 23.528 -1.522 -19.025 1.00 84.69 74 HIS A O 1
ATOM 616 N N . ASP A 1 75 ? 24.033 -3.672 -19.438 1.00 85.25 75 ASP A N 1
ATOM 617 C CA . ASP A 1 75 ? 25.487 -3.539 -19.306 1.00 85.25 75 ASP A CA 1
ATOM 618 C C . ASP A 1 75 ? 26.095 -2.777 -20.505 1.00 85.25 75 ASP A C 1
ATOM 620 O O . ASP A 1 75 ? 25.474 -2.657 -21.564 1.00 85.25 75 ASP A O 1
ATOM 624 N N . ALA A 1 76 ? 27.351 -2.329 -20.408 1.00 81.12 76 ALA A N 1
ATOM 625 C CA . ALA A 1 76 ? 28.072 -1.634 -21.487 1.00 81.12 76 ALA A CA 1
ATOM 626 C C . ALA A 1 76 ? 28.162 -2.458 -22.796 1.00 81.12 76 ALA A C 1
ATOM 628 O O . ALA A 1 76 ? 28.283 -1.921 -23.910 1.00 81.12 76 ALA A O 1
ATOM 629 N N . LYS A 1 77 ? 28.071 -3.789 -22.671 1.00 81.44 77 LYS A N 1
ATOM 630 C CA . LYS A 1 77 ? 28.023 -4.752 -23.783 1.00 81.44 77 LYS A CA 1
ATOM 631 C C . LYS A 1 77 ? 26.631 -4.890 -24.420 1.00 81.44 77 LYS A C 1
ATOM 633 O O . LYS A 1 77 ? 26.513 -5.543 -25.449 1.00 81.44 77 LYS A O 1
ATOM 638 N N . GLY A 1 78 ? 25.600 -4.261 -23.852 1.00 77.06 78 GLY A N 1
ATOM 639 C CA . GLY A 1 78 ? 24.209 -4.309 -24.315 1.00 77.06 78 GLY A CA 1
ATOM 640 C C . GLY A 1 78 ? 23.379 -5.458 -23.731 1.00 77.06 78 GLY A C 1
ATOM 641 O O . GLY A 1 78 ? 22.182 -5.547 -24.005 1.00 77.06 78 GLY A O 1
ATOM 642 N N . ASN A 1 79 ? 23.978 -6.319 -22.904 1.00 86.06 79 ASN A N 1
ATOM 643 C CA . ASN A 1 79 ? 23.280 -7.424 -22.246 1.00 86.06 79 ASN A CA 1
ATOM 644 C C . ASN A 1 79 ? 22.361 -6.893 -21.142 1.00 86.06 79 ASN A C 1
ATOM 646 O O . ASN A 1 79 ? 22.786 -6.059 -20.347 1.00 86.06 79 ASN A O 1
ATOM 650 N N . PHE A 1 80 ? 21.118 -7.371 -21.088 1.00 88.50 80 PHE A N 1
ATOM 651 C CA . PHE A 1 80 ? 20.193 -7.028 -20.008 1.00 88.50 80 PHE A CA 1
ATOM 652 C C . PHE A 1 80 ? 20.522 -7.842 -18.752 1.00 88.50 80 PHE A C 1
ATOM 654 O O . PHE A 1 80 ? 20.557 -9.071 -18.808 1.00 88.50 80 PHE A O 1
ATOM 661 N N . ILE A 1 81 ? 20.754 -7.154 -17.637 1.00 93.25 81 ILE A N 1
ATOM 662 C CA . ILE A 1 81 ? 20.975 -7.733 -16.314 1.00 93.25 81 ILE A CA 1
ATOM 663 C C . ILE A 1 81 ? 19.711 -7.480 -15.494 1.00 93.25 81 ILE A C 1
ATOM 665 O O . ILE A 1 81 ? 19.381 -6.331 -15.193 1.00 93.25 81 ILE A O 1
ATOM 669 N N . ALA A 1 82 ? 19.000 -8.555 -15.155 1.00 94.25 82 ALA A N 1
ATOM 670 C CA . ALA A 1 82 ? 17.859 -8.496 -14.251 1.00 94.25 82 ALA A CA 1
ATOM 671 C C . ALA A 1 82 ? 18.346 -8.352 -12.802 1.00 94.25 82 ALA A C 1
ATOM 673 O O . ALA A 1 82 ? 19.273 -9.052 -12.395 1.00 94.25 82 ALA A O 1
ATOM 674 N N . VAL A 1 83 ? 17.714 -7.459 -12.042 1.00 95.00 83 VAL A N 1
ATOM 675 C CA . VAL A 1 83 ? 18.011 -7.223 -10.624 1.00 95.00 83 VAL A CA 1
ATOM 676 C C . VAL A 1 83 ? 16.847 -7.804 -9.817 1.00 95.00 83 VAL A C 1
ATOM 678 O O . VAL A 1 83 ? 15.741 -7.272 -9.939 1.00 95.00 83 VAL A O 1
ATOM 681 N N . PRO A 1 84 ? 17.041 -8.894 -9.048 1.00 93.12 84 PRO A N 1
ATOM 682 C CA . PRO A 1 84 ? 15.960 -9.559 -8.318 1.00 93.12 84 PRO A CA 1
ATOM 683 C C . PRO A 1 84 ? 15.144 -8.607 -7.439 1.00 93.12 84 PRO A C 1
ATOM 685 O O . PRO A 1 84 ? 13.922 -8.662 -7.448 1.00 93.12 84 PRO A O 1
ATOM 688 N N . GLU A 1 85 ? 15.801 -7.653 -6.782 1.00 90.06 85 GLU A N 1
ATOM 689 C CA . GLU A 1 85 ? 15.177 -6.672 -5.889 1.00 90.06 85 GLU A CA 1
ATOM 690 C C . GLU A 1 85 ? 14.284 -5.656 -6.626 1.00 90.06 85 GLU A C 1
ATOM 692 O O . GLU A 1 85 ? 13.450 -4.996 -6.011 1.00 90.06 85 GLU A O 1
ATOM 697 N N . MET A 1 86 ? 14.450 -5.507 -7.947 1.00 88.81 86 MET A N 1
ATOM 698 C CA . MET A 1 86 ? 13.606 -4.649 -8.790 1.00 88.81 86 MET A CA 1
ATOM 699 C C . MET A 1 86 ? 12.399 -5.395 -9.373 1.00 88.81 86 MET A C 1
ATOM 701 O O . MET A 1 86 ? 11.529 -4.766 -9.982 1.00 88.81 86 MET A O 1
ATOM 705 N N . ILE A 1 87 ? 12.349 -6.723 -9.246 1.00 91.75 87 ILE A N 1
ATOM 706 C CA . ILE A 1 87 ? 11.243 -7.535 -9.751 1.00 91.75 87 ILE A CA 1
ATOM 707 C C . ILE A 1 87 ? 10.148 -7.561 -8.676 1.00 91.75 87 ILE A C 1
ATOM 709 O O . ILE A 1 87 ? 10.405 -8.010 -7.564 1.00 91.75 87 ILE A O 1
ATOM 713 N N . PRO A 1 88 ? 8.921 -7.092 -8.972 1.00 89.12 88 PRO A N 1
ATOM 714 C CA . PRO A 1 88 ? 7.844 -7.123 -7.993 1.00 89.12 88 PRO A CA 1
ATOM 715 C C . PRO A 1 88 ? 7.415 -8.568 -7.709 1.00 89.12 88 PRO A C 1
ATOM 717 O O . PRO A 1 88 ? 7.012 -9.293 -8.622 1.00 89.12 88 PRO A O 1
ATOM 720 N N . GLU A 1 89 ? 7.463 -8.963 -6.439 1.00 89.56 89 GLU A N 1
ATOM 721 C CA . GLU A 1 89 ? 6.983 -10.259 -5.959 1.00 89.56 89 GLU A CA 1
ATOM 722 C C . GLU A 1 89 ? 5.540 -10.144 -5.450 1.00 89.56 89 GLU A C 1
ATOM 724 O O . GLU A 1 89 ? 5.192 -9.232 -4.698 1.00 89.56 89 GLU A O 1
ATOM 729 N N . LEU A 1 90 ? 4.678 -11.075 -5.867 1.00 90.31 90 LEU A N 1
ATOM 730 C CA . LEU A 1 90 ? 3.300 -11.150 -5.386 1.00 90.31 90 LEU A CA 1
ATOM 731 C C . LEU A 1 90 ? 3.246 -12.029 -4.133 1.00 90.31 90 LEU A C 1
ATOM 733 O O . LEU A 1 90 ? 3.330 -13.253 -4.223 1.00 90.31 90 LEU A O 1
ATOM 737 N N . MET A 1 91 ? 3.065 -11.400 -2.972 1.00 89.44 91 MET A N 1
ATOM 738 C CA . MET A 1 91 ? 2.889 -12.093 -1.693 1.00 89.44 91 MET A CA 1
ATOM 739 C C . MET A 1 91 ? 1.456 -12.625 -1.574 1.00 89.44 91 MET A C 1
ATOM 741 O O . MET A 1 91 ? 0.554 -11.917 -1.130 1.00 89.44 91 MET A O 1
ATOM 745 N N . VAL A 1 92 ? 1.234 -13.868 -2.010 1.00 93.88 92 VAL A N 1
ATOM 746 C CA . VAL A 1 92 ? -0.087 -14.516 -1.983 1.00 93.88 92 VAL A CA 1
ATOM 747 C C . VAL A 1 92 ? -0.242 -15.338 -0.693 1.00 93.88 92 VAL A C 1
ATOM 749 O O . VAL A 1 92 ? 0.495 -16.310 -0.523 1.00 93.88 92 VAL A O 1
ATOM 752 N N . PRO A 1 93 ? -1.169 -14.983 0.220 1.00 93.88 93 PRO A N 1
ATOM 753 C CA . PRO A 1 93 ? -1.445 -15.787 1.409 1.00 93.88 93 PRO A CA 1
ATOM 754 C C . PRO A 1 93 ? -2.179 -17.086 1.048 1.00 93.88 93 PRO A C 1
ATOM 756 O O . PRO A 1 93 ? -2.865 -17.155 0.026 1.00 93.88 93 PRO A O 1
ATOM 759 N N . ASP A 1 94 ? -2.078 -18.103 1.907 1.00 97.00 94 ASP A N 1
ATOM 760 C CA . ASP A 1 94 ? -2.903 -19.305 1.774 1.00 97.00 94 ASP A CA 1
ATOM 761 C C . ASP A 1 94 ? -4.368 -18.984 2.116 1.00 97.00 94 ASP A C 1
ATOM 763 O O . ASP A 1 94 ? -4.661 -18.343 3.126 1.00 97.00 94 ASP A O 1
ATOM 767 N N . LEU A 1 95 ? -5.285 -19.412 1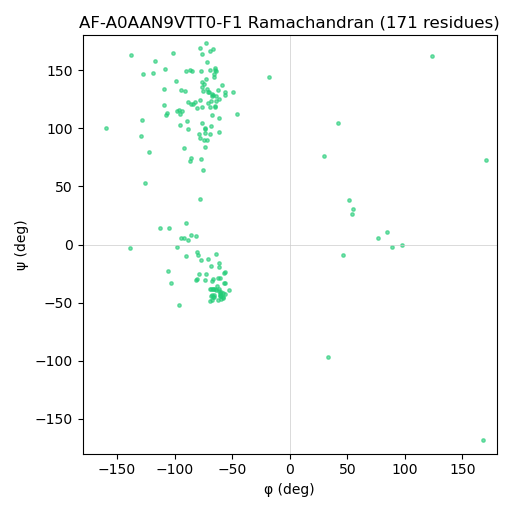.249 1.00 96.88 95 LEU A N 1
ATOM 768 C CA . LEU A 1 95 ? -6.724 -19.153 1.351 1.00 96.88 95 LEU A CA 1
ATOM 769 C C . LEU A 1 95 ? -7.531 -20.432 1.622 1.00 96.88 95 LEU A C 1
ATOM 771 O O . LEU A 1 95 ? -8.756 -20.434 1.457 1.00 96.88 95 LEU A O 1
ATOM 775 N N . THR A 1 96 ? -6.872 -21.524 2.020 1.00 96.88 96 THR A N 1
ATOM 776 C CA . THR A 1 96 ? -7.555 -22.739 2.482 1.00 96.88 96 THR A CA 1
ATOM 777 C C . THR A 1 96 ? -8.501 -22.416 3.650 1.00 96.88 96 THR A C 1
ATOM 779 O O . THR A 1 96 ? -8.163 -21.681 4.574 1.00 96.88 96 THR A O 1
ATOM 782 N N . ASP A 1 97 ? -9.748 -22.892 3.560 1.00 96.50 97 ASP A N 1
ATOM 783 C CA . ASP A 1 97 ? -10.820 -22.666 4.546 1.00 96.50 97 ASP A CA 1
ATOM 784 C C . ASP A 1 97 ? -11.124 -21.189 4.898 1.00 96.50 97 ASP A C 1
ATOM 786 O O . ASP A 1 97 ? -11.664 -20.875 5.968 1.00 96.50 97 ASP A O 1
ATOM 790 N N . PHE A 1 98 ? -10.847 -20.257 3.978 1.00 97.25 98 PHE A N 1
ATOM 791 C CA . PHE A 1 98 ? -11.131 -18.839 4.187 1.00 97.25 98 PHE A CA 1
ATOM 792 C C . PHE A 1 98 ? -12.643 -18.549 4.189 1.00 97.25 98 PHE A C 1
ATOM 794 O O . PHE A 1 98 ? -13.358 -18.766 3.210 1.00 97.25 98 PHE A O 1
ATOM 801 N N . LYS A 1 99 ? -13.149 -18.041 5.320 1.00 97.38 99 LYS A N 1
ATOM 802 C CA . LYS A 1 99 ? -14.593 -17.837 5.549 1.00 97.38 99 LYS A CA 1
ATOM 803 C C . LYS A 1 99 ? -15.181 -16.663 4.766 1.00 97.38 99 LYS A C 1
ATOM 805 O O . LYS A 1 99 ? -16.375 -16.678 4.457 1.00 97.38 99 LYS A O 1
ATOM 810 N N . LEU A 1 100 ? -14.382 -15.628 4.504 1.00 97.06 100 LEU A N 1
ATOM 811 C CA . LEU A 1 100 ? -14.859 -14.413 3.847 1.00 97.06 100 LEU A CA 1
ATOM 812 C C . LEU A 1 100 ? -15.031 -14.654 2.347 1.00 97.06 100 LEU A C 1
ATOM 814 O O . LEU A 1 100 ? -14.220 -15.316 1.704 1.00 97.06 100 LEU A O 1
ATOM 818 N N . LYS A 1 101 ? -16.110 -14.101 1.791 1.00 96.12 101 LYS A N 1
ATOM 819 C CA . LYS A 1 101 ? -16.455 -14.204 0.370 1.00 96.12 101 LYS A CA 1
ATOM 820 C C . LYS A 1 101 ? -16.434 -12.815 -0.273 1.00 96.12 101 LYS A C 1
ATOM 822 O O . LYS A 1 101 ? -16.646 -11.836 0.437 1.00 96.12 101 LYS A O 1
ATOM 827 N N . PRO A 1 102 ? -16.269 -12.714 -1.606 1.00 97.56 102 PRO A N 1
ATOM 828 C CA . PRO A 1 102 ? -16.279 -11.424 -2.308 1.00 97.56 102 PRO A CA 1
ATOM 829 C C . PRO A 1 102 ? -17.599 -10.648 -2.194 1.00 97.56 102 PRO A C 1
ATOM 831 O O . PRO A 1 102 ? -17.630 -9.448 -2.440 1.00 97.56 102 PRO A O 1
ATOM 834 N N . TYR A 1 103 ? -18.690 -11.334 -1.842 1.00 97.00 103 TYR A N 1
ATOM 835 C CA . TYR A 1 103 ? -20.022 -10.754 -1.721 1.00 97.00 103 TYR A CA 1
ATOM 836 C C . TYR A 1 103 ? -20.638 -11.067 -0.361 1.00 97.00 103 TYR A C 1
ATOM 838 O O . TYR A 1 103 ? -20.440 -12.151 0.198 1.00 97.00 103 TYR A O 1
ATOM 846 N N . VAL A 1 104 ? -21.437 -10.121 0.127 1.00 96.12 104 VAL A N 1
ATOM 847 C CA . VAL A 1 104 ? -22.168 -10.200 1.395 1.00 96.12 104 VAL A CA 1
ATOM 848 C C . VAL A 1 104 ? -23.663 -10.381 1.113 1.00 96.12 104 VAL A C 1
ATOM 850 O O . VAL A 1 104 ? -24.173 -9.975 0.071 1.00 96.12 104 VAL A O 1
ATOM 853 N N . SER A 1 105 ? -24.374 -11.041 2.027 1.00 97.19 105 SER A N 1
ATOM 854 C CA . SER A 1 105 ? -25.824 -11.236 1.932 1.00 97.19 105 SER A CA 1
ATOM 855 C C . SER A 1 105 ? -26.588 -9.940 2.208 1.00 97.19 105 SER A C 1
ATOM 857 O O . SER A 1 105 ? -26.278 -9.238 3.164 1.00 97.19 105 SER A O 1
ATOM 859 N N . TYR A 1 106 ? -27.679 -9.705 1.475 1.00 96.75 106 TYR A N 1
ATOM 860 C CA . TYR A 1 106 ? -28.620 -8.601 1.725 1.00 96.75 106 TYR A CA 1
ATOM 861 C C . TYR A 1 106 ? -29.369 -8.685 3.063 1.00 96.75 106 TYR A C 1
ATOM 863 O O . TYR A 1 106 ? -30.104 -7.774 3.416 1.00 96.75 106 TYR A O 1
ATOM 871 N N . ARG A 1 107 ? -29.241 -9.794 3.801 1.00 96.62 107 ARG A N 1
ATOM 872 C CA . ARG A 1 107 ? -29.883 -9.963 5.115 1.00 96.62 107 ARG A CA 1
ATOM 873 C C . ARG A 1 107 ? -29.137 -9.256 6.253 1.00 96.62 107 ARG A C 1
ATOM 875 O O . ARG A 1 107 ? -29.626 -9.272 7.377 1.00 96.62 107 ARG A O 1
ATOM 882 N N . VAL A 1 108 ? -27.939 -8.735 5.994 1.00 95.00 108 VAL A N 1
ATOM 883 C CA . VAL A 1 108 ? -27.129 -8.025 6.991 1.00 95.00 108 VAL A CA 1
ATOM 884 C C . VAL A 1 108 ? -27.742 -6.638 7.234 1.00 95.00 108 VAL A C 1
ATOM 886 O O . VAL A 1 108 ? -28.174 -6.016 6.265 1.00 95.00 108 VAL A O 1
ATOM 889 N N . PRO A 1 109 ? -27.829 -6.160 8.491 1.00 95.12 109 PRO A N 1
ATOM 890 C CA . PRO A 1 109 ? -28.328 -4.819 8.781 1.00 95.12 109 PRO A CA 1
ATOM 891 C C . PRO A 1 109 ? -27.402 -3.739 8.215 1.00 95.12 109 PRO A C 1
ATOM 893 O O . PRO A 1 109 ? -26.189 -3.937 8.124 1.00 95.12 109 PRO A O 1
ATOM 896 N N . ASP A 1 110 ? -27.971 -2.578 7.900 1.00 93.62 110 ASP A N 1
ATOM 897 C CA . ASP A 1 110 ? -27.195 -1.425 7.454 1.00 93.62 110 ASP A CA 1
ATOM 898 C C . ASP A 1 110 ? -26.316 -0.899 8.596 1.00 93.62 110 ASP A C 1
ATOM 900 O O . ASP A 1 110 ? -26.789 -0.630 9.703 1.00 93.62 110 ASP A O 1
ATOM 904 N N . VAL A 1 111 ? -25.021 -0.750 8.318 1.00 91.81 111 VAL A N 1
ATOM 905 C CA . VAL A 1 111 ? -24.033 -0.211 9.257 1.00 91.81 111 VAL A CA 1
ATOM 906 C C . VAL A 1 111 ? -23.621 1.175 8.775 1.00 91.81 111 VAL A C 1
ATOM 908 O O . VAL A 1 111 ? -23.094 1.320 7.675 1.00 91.81 111 VAL A O 1
ATOM 911 N N . VAL A 1 112 ? -23.847 2.196 9.604 1.00 91.69 112 VAL A N 1
ATOM 912 C CA . VAL A 1 112 ? -23.342 3.555 9.368 1.00 91.69 112 VAL A CA 1
ATOM 913 C C . VAL A 1 112 ? -22.031 3.699 10.132 1.00 91.69 112 VAL A C 1
ATOM 915 O O . VAL A 1 112 ? -22.030 3.674 11.361 1.00 91.69 112 VAL A O 1
ATOM 918 N N . GLN A 1 113 ? -20.920 3.816 9.408 1.00 89.88 113 GLN A N 1
ATOM 919 C CA . GLN A 1 113 ? -19.588 3.994 9.983 1.00 89.88 113 GLN A CA 1
ATOM 920 C C . GLN A 1 113 ? -19.092 5.418 9.710 1.00 89.88 113 GLN A C 1
ATOM 922 O O . GLN A 1 113 ? -19.223 5.916 8.592 1.00 89.88 113 GLN A O 1
ATOM 927 N N . SER A 1 114 ? -18.554 6.079 10.736 1.00 91.94 114 SER A N 1
ATOM 928 C CA . SER A 1 114 ? -17.870 7.367 10.601 1.00 91.94 114 SER A CA 1
ATOM 929 C C . SER A 1 114 ? -16.469 7.195 10.010 1.00 91.94 114 SER A C 1
ATOM 931 O O . SER A 1 114 ? -15.920 6.093 9.992 1.00 91.94 114 SER A O 1
ATOM 933 N N . GLU A 1 115 ? -15.878 8.291 9.538 1.00 93.88 115 GLU A N 1
ATOM 934 C CA . GLU A 1 115 ? -14.480 8.305 9.102 1.00 93.88 115 GLU A CA 1
ATOM 935 C C . GLU A 1 115 ? -13.556 7.894 10.253 1.00 93.88 115 GLU A C 1
ATOM 937 O O . GLU A 1 115 ? -13.752 8.318 11.392 1.00 93.88 115 GLU A O 1
ATOM 942 N N . PHE A 1 116 ? -12.565 7.056 9.952 1.00 93.38 116 PHE A N 1
ATOM 943 C CA . PHE A 1 116 ? -11.586 6.610 10.935 1.00 93.38 116 PHE A CA 1
ATOM 944 C C . PHE A 1 116 ? -10.511 7.684 11.111 1.00 93.38 116 PHE A C 1
ATOM 946 O O . PHE A 1 116 ? -9.800 8.024 10.163 1.00 93.38 116 PHE A O 1
ATOM 953 N N . THR A 1 117 ? -10.403 8.231 12.318 1.00 96.06 117 THR A N 1
ATOM 954 C CA . THR A 1 117 ? -9.496 9.336 12.636 1.00 96.06 117 THR A CA 1
ATOM 955 C C . THR A 1 117 ? -8.227 8.862 13.346 1.00 96.06 117 THR A C 1
ATOM 957 O O . THR A 1 117 ? -8.150 7.758 13.886 1.00 96.06 117 THR A O 1
ATOM 960 N N . ALA A 1 118 ? -7.210 9.729 13.399 1.00 94.44 118 ALA A N 1
ATOM 961 C CA . ALA A 1 118 ? -6.004 9.469 14.190 1.00 94.44 118 ALA A CA 1
ATOM 962 C C . ALA A 1 118 ? -6.311 9.302 15.690 1.00 94.44 118 ALA A C 1
ATOM 964 O O . ALA A 1 118 ? -5.604 8.571 16.380 1.00 94.44 118 ALA A O 1
ATOM 965 N N . GLN A 1 119 ? -7.372 9.953 16.181 1.00 95.06 119 GLN A N 1
ATOM 966 C CA . GLN A 1 119 ? -7.833 9.789 17.554 1.00 95.06 119 GLN A CA 1
ATOM 967 C C . GLN A 1 119 ? -8.390 8.381 17.782 1.00 95.06 119 GLN A C 1
ATOM 969 O O . GLN A 1 119 ? -8.006 7.749 18.757 1.00 95.06 119 GLN A O 1
ATOM 974 N N . ASP A 1 120 ? -9.190 7.847 16.855 1.00 95.19 120 ASP A N 1
ATOM 975 C CA . ASP A 1 120 ? -9.721 6.480 16.966 1.00 95.19 120 ASP A CA 1
ATOM 976 C C . ASP A 1 120 ? -8.597 5.435 16.991 1.00 95.19 120 ASP A C 1
ATOM 978 O O . ASP A 1 120 ? -8.654 4.461 17.744 1.00 95.19 120 ASP A O 1
ATOM 982 N N . LEU A 1 121 ? -7.541 5.651 16.199 1.00 92.94 121 LEU A N 1
ATOM 983 C CA . LEU A 1 121 ? -6.352 4.799 16.216 1.00 92.94 121 LEU A CA 1
ATOM 984 C C . LEU A 1 121 ? -5.609 4.888 17.554 1.00 92.94 121 LEU A C 1
ATOM 986 O O . LEU A 1 121 ? -5.227 3.859 18.114 1.00 92.94 121 LEU A O 1
ATOM 990 N N . PHE A 1 122 ? -5.414 6.104 18.071 1.00 94.56 122 PHE A N 1
ATOM 991 C CA . PHE A 1 122 ? -4.796 6.319 19.377 1.00 94.56 122 PHE A CA 1
ATOM 992 C C . PHE A 1 122 ? -5.606 5.651 20.493 1.00 94.56 122 PHE A C 1
ATOM 994 O O . PHE A 1 122 ? -5.044 4.962 21.349 1.00 94.56 122 PHE A O 1
ATOM 1001 N N . ASP A 1 123 ? -6.927 5.791 20.441 1.00 95.25 123 ASP A N 1
ATOM 1002 C CA . ASP A 1 123 ? -7.838 5.213 21.414 1.00 95.25 123 ASP A CA 1
ATOM 1003 C C . ASP A 1 123 ? -7.838 3.682 21.348 1.00 95.25 123 ASP A C 1
ATOM 1005 O O . ASP A 1 123 ? -7.834 3.023 22.389 1.00 95.25 123 ASP A O 1
ATOM 1009 N N . ALA A 1 124 ? -7.755 3.095 20.155 1.00 93.25 124 ALA A N 1
ATOM 1010 C CA . ALA A 1 124 ? -7.691 1.647 19.984 1.00 93.25 124 ALA A CA 1
ATOM 1011 C C . ALA A 1 124 ? -6.374 1.027 20.487 1.00 93.25 124 ALA A C 1
ATOM 1013 O O . ALA A 1 124 ? -6.402 -0.072 21.046 1.00 93.25 124 ALA A O 1
ATOM 1014 N N . VAL A 1 125 ? -5.238 1.707 20.285 1.00 92.81 125 VAL A N 1
ATOM 1015 C CA . VAL A 1 125 ? -3.898 1.153 20.555 1.00 92.81 125 VAL A CA 1
ATOM 1016 C C . VAL A 1 125 ? -3.361 1.565 21.928 1.00 92.81 125 VAL A C 1
ATOM 1018 O O . VAL A 1 125 ? -2.973 0.702 22.713 1.00 92.81 125 VAL A O 1
ATOM 1021 N N . TYR A 1 126 ? -3.359 2.861 22.252 1.00 93.56 126 TYR A N 1
ATOM 1022 C CA . TYR A 1 126 ? -2.616 3.402 23.398 1.00 93.56 126 TYR A CA 1
ATOM 1023 C C . TYR A 1 126 ? -3.488 3.732 24.614 1.00 93.56 126 TYR A C 1
ATOM 1025 O O . TYR A 1 126 ? -3.036 3.585 25.752 1.00 93.56 126 TYR A O 1
ATOM 1033 N N . SER A 1 127 ? -4.741 4.165 24.414 1.00 94.31 127 SER A N 1
ATOM 1034 C CA . SER A 1 127 ? -5.541 4.750 25.510 1.00 94.31 127 SER A CA 1
ATOM 1035 C C . SER A 1 127 ? -5.689 3.835 26.726 1.00 94.31 127 SER A C 1
ATOM 1037 O O . SER A 1 127 ? -5.556 4.283 27.865 1.00 94.31 127 SER A O 1
ATOM 1039 N N . ARG A 1 128 ? -5.931 2.539 26.496 1.00 94.19 128 ARG A N 1
ATOM 1040 C CA . ARG A 1 128 ? -6.157 1.553 27.560 1.00 94.1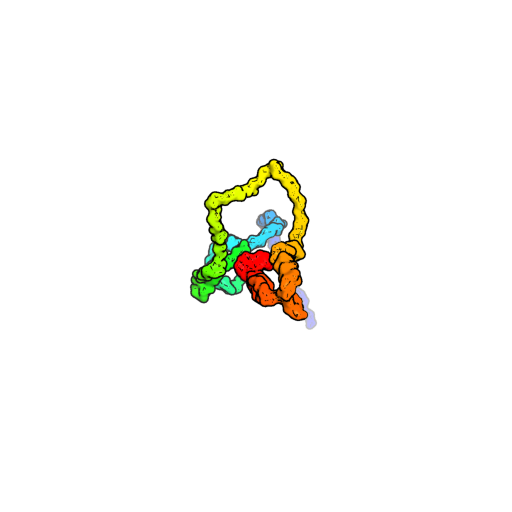9 128 ARG A CA 1
ATOM 1041 C C . ARG A 1 128 ? -4.959 1.475 28.493 1.00 94.19 128 ARG A C 1
ATOM 1043 O O . ARG A 1 128 ? -5.129 1.538 29.708 1.00 94.19 128 ARG A O 1
ATOM 1050 N N . LYS A 1 129 ? -3.766 1.393 27.909 1.00 93.69 129 LYS A N 1
ATOM 1051 C CA . LYS A 1 129 ? -2.522 1.271 28.653 1.00 93.69 129 LYS A CA 1
ATOM 1052 C C . LYS A 1 129 ? -2.212 2.547 29.431 1.00 93.69 129 LYS A C 1
ATOM 1054 O O . LYS A 1 129 ? -1.985 2.478 30.633 1.00 93.69 129 LYS A O 1
ATOM 1059 N N . ILE A 1 130 ? -2.308 3.712 28.789 1.00 94.12 130 ILE A N 1
ATOM 1060 C CA . ILE A 1 130 ? -2.050 5.003 29.447 1.00 94.12 130 ILE A CA 1
ATOM 1061 C C . ILE A 1 130 ? -2.973 5.197 30.659 1.00 94.12 130 ILE A C 1
ATOM 1063 O O . ILE A 1 130 ? -2.533 5.638 31.721 1.00 94.12 130 ILE A O 1
ATOM 1067 N N . VAL A 1 131 ? -4.255 4.832 30.535 1.00 95.19 131 VAL A N 1
ATOM 1068 C CA . VAL A 1 131 ? -5.215 4.912 31.647 1.00 95.19 131 VAL A CA 1
ATOM 1069 C C . VAL A 1 131 ? -4.829 3.975 32.797 1.00 95.19 131 VAL A C 1
ATOM 1071 O O . VAL A 1 131 ? -4.995 4.340 33.962 1.00 95.19 131 VAL A O 1
ATOM 1074 N N . GLU A 1 132 ? -4.340 2.773 32.500 1.00 94.62 132 GLU A N 1
ATOM 1075 C CA . GLU A 1 132 ? -3.871 1.817 33.509 1.00 94.62 132 GLU A CA 1
ATOM 1076 C C . GLU A 1 132 ? -2.597 2.304 34.208 1.00 94.62 132 GLU A C 1
ATOM 1078 O O . GLU A 1 132 ? -2.535 2.278 35.439 1.00 94.62 132 GLU A O 1
ATOM 1083 N N . ASP A 1 133 ? -1.622 2.818 33.462 1.00 94.69 133 ASP A N 1
ATOM 1084 C CA . ASP A 1 133 ? -0.375 3.347 34.020 1.00 94.69 133 ASP A CA 1
ATOM 1085 C C . ASP A 1 133 ? -0.621 4.583 34.888 1.00 94.69 133 ASP A C 1
ATOM 1087 O O . ASP A 1 133 ? -0.045 4.705 35.974 1.00 94.69 133 ASP A O 1
ATOM 1091 N N . PHE A 1 134 ? -1.552 5.447 34.474 1.00 94.56 134 PHE A N 1
ATOM 1092 C CA . PHE A 1 134 ? -1.994 6.584 35.276 1.00 94.56 134 PHE A CA 1
ATOM 1093 C C . PHE A 1 134 ? -2.644 6.133 36.591 1.00 94.56 134 PHE A C 1
ATOM 1095 O O . PHE A 1 134 ? -2.288 6.621 37.661 1.00 94.56 134 PHE A O 1
ATOM 1102 N N . LYS A 1 135 ? -3.564 5.158 36.542 1.00 96.12 135 LYS A N 1
ATOM 1103 C CA . LYS A 1 135 ? -4.225 4.618 37.747 1.00 96.12 135 LYS A CA 1
ATOM 1104 C C . LYS A 1 135 ? -3.245 3.935 38.700 1.00 96.12 135 LYS A C 1
ATOM 1106 O O . LYS A 1 135 ? -3.414 4.021 39.914 1.00 96.12 135 LYS A O 1
ATOM 1111 N N . ASN A 1 136 ? -2.237 3.263 38.154 1.00 95.19 136 ASN A N 1
ATOM 1112 C CA . ASN A 1 136 ? -1.252 2.506 38.919 1.00 95.19 136 ASN A CA 1
ATOM 1113 C C . ASN A 1 136 ? -0.042 3.350 39.361 1.00 95.19 136 ASN A C 1
ATOM 1115 O O . ASN A 1 136 ? 0.876 2.799 39.963 1.00 95.19 136 ASN A O 1
ATOM 1119 N N . ASN A 1 137 ? -0.031 4.663 39.090 1.00 92.31 137 ASN A N 1
ATOM 1120 C CA . ASN A 1 137 ? 1.099 5.568 39.341 1.00 92.31 137 ASN A CA 1
ATOM 1121 C C . ASN A 1 137 ? 2.427 5.057 38.749 1.00 92.31 137 ASN A C 1
ATOM 1123 O O . ASN A 1 137 ? 3.486 5.206 39.353 1.00 92.31 137 ASN A O 1
ATOM 1127 N N . LYS A 1 138 ? 2.370 4.445 37.561 1.00 92.81 138 LYS A N 1
ATOM 1128 C CA . LYS A 1 138 ? 3.538 3.944 36.819 1.00 92.81 138 LYS A CA 1
ATOM 1129 C C . LYS A 1 138 ? 4.132 4.985 35.862 1.00 92.81 138 LYS A C 1
ATOM 1131 O O . LYS A 1 138 ? 4.863 4.629 34.938 1.00 92.81 138 LYS A O 1
ATOM 1136 N N . LEU A 1 139 ? 3.822 6.261 36.067 1.00 91.38 139 LEU A N 1
ATOM 1137 C CA . LEU A 1 139 ? 4.345 7.362 35.265 1.00 91.38 139 LEU A CA 1
ATOM 1138 C C . LEU A 1 139 ? 5.514 8.031 35.990 1.00 91.38 139 LEU A C 1
ATOM 1140 O O . LEU A 1 139 ? 5.483 8.199 37.210 1.00 91.38 139 LEU A O 1
ATOM 1144 N N . ASP A 1 140 ? 6.539 8.406 35.234 1.00 91.25 140 ASP A N 1
ATOM 1145 C CA . ASP A 1 140 ? 7.660 9.187 35.745 1.00 91.25 140 ASP A CA 1
ATOM 1146 C C . ASP A 1 140 ? 7.252 10.655 36.010 1.00 91.25 140 ASP A C 1
ATOM 1148 O O . ASP A 1 140 ? 6.152 11.104 35.673 1.00 91.25 140 ASP A O 1
ATOM 1152 N N . SER A 1 141 ? 8.154 11.446 36.600 1.00 91.25 141 SER A N 1
ATOM 1153 C CA . SER A 1 141 ? 7.917 12.879 36.854 1.00 91.25 141 SER A CA 1
ATOM 1154 C C . SER A 1 141 ? 7.690 13.713 35.582 1.00 91.25 141 SER A C 1
ATOM 1156 O O . SER A 1 141 ? 7.224 14.847 35.681 1.00 91.25 141 SER A O 1
ATOM 1158 N N . ASN A 1 142 ? 8.032 13.178 34.407 1.00 89.06 142 ASN A N 1
ATOM 1159 C CA . ASN A 1 142 ? 7.867 13.819 33.104 1.00 89.06 142 ASN A CA 1
ATOM 1160 C C . ASN A 1 142 ? 6.587 13.351 32.380 1.00 89.06 142 ASN A C 1
ATOM 1162 O O . ASN A 1 142 ? 6.292 13.857 31.298 1.00 89.06 142 ASN A O 1
ATOM 1166 N N . GLY A 1 143 ? 5.820 12.425 32.968 1.00 84.94 143 GLY A N 1
ATOM 1167 C CA . GLY A 1 143 ? 4.598 11.862 32.396 1.00 84.94 143 GLY A CA 1
ATOM 1168 C C . GLY A 1 143 ? 4.808 10.689 31.432 1.00 84.94 143 GLY A C 1
ATOM 1169 O O . GLY A 1 143 ? 3.851 10.290 30.772 1.00 84.94 143 GLY A O 1
ATOM 1170 N N . ASN A 1 144 ? 6.015 10.126 31.341 1.00 88.50 144 ASN A N 1
ATOM 1171 C CA . ASN A 1 144 ? 6.296 8.951 30.520 1.00 88.50 144 ASN A CA 1
ATOM 1172 C C . ASN A 1 144 ? 6.017 7.643 31.281 1.00 88.50 144 ASN A C 1
ATOM 1174 O O . ASN A 1 144 ? 6.212 7.582 32.500 1.00 88.50 144 ASN A O 1
ATOM 1178 N N . PRO A 1 145 ? 5.630 6.568 30.575 1.00 90.69 145 PRO A N 1
ATOM 1179 C CA . PRO A 1 145 ? 5.507 5.235 31.156 1.00 90.69 145 PRO A CA 1
ATOM 1180 C C . PRO A 1 145 ? 6.848 4.705 31.677 1.00 90.69 145 PRO A C 1
ATOM 1182 O O . PRO A 1 145 ? 7.851 4.721 30.966 1.00 90.69 145 PRO A O 1
ATOM 1185 N N . THR A 1 146 ? 6.857 4.161 32.896 1.00 89.50 146 THR A N 1
ATOM 1186 C CA . THR A 1 146 ? 8.035 3.463 33.452 1.00 89.50 146 THR A CA 1
ATOM 1187 C C . THR A 1 146 ? 8.326 2.161 32.693 1.00 89.50 146 THR A C 1
ATOM 1189 O O . THR A 1 146 ? 9.479 1.760 32.556 1.00 89.50 146 THR A O 1
ATOM 1192 N N . GLU A 1 147 ? 7.279 1.508 32.180 1.00 88.81 147 GLU A N 1
ATOM 1193 C CA . GLU A 1 147 ? 7.345 0.266 31.401 1.00 88.81 147 GLU A CA 1
ATOM 1194 C C . GLU A 1 147 ? 6.699 0.504 30.020 1.00 88.81 147 GLU A C 1
ATOM 1196 O O . GLU A 1 147 ? 5.525 0.175 29.825 1.00 88.81 147 GLU A O 1
ATOM 1201 N N . PRO A 1 148 ? 7.409 1.132 29.062 1.00 90.12 148 PRO A N 1
ATOM 1202 C CA . PRO A 1 148 ? 6.851 1.467 27.750 1.00 90.12 148 PRO A CA 1
ATOM 1203 C C . PRO A 1 148 ? 6.526 0.207 26.933 1.00 90.12 148 PRO A C 1
ATOM 1205 O O . PRO A 1 148 ? 7.194 -0.819 27.058 1.00 90.12 148 PRO A O 1
ATOM 1208 N N . SER A 1 149 ? 5.470 0.268 26.112 1.00 88.56 149 SER A N 1
ATOM 1209 C CA . SER A 1 149 ? 5.115 -0.830 25.201 1.00 88.56 149 SER A CA 1
ATOM 1210 C C . SER A 1 149 ? 6.031 -0.801 23.982 1.00 88.56 149 SER A C 1
ATOM 1212 O O . SER A 1 149 ? 6.751 0.175 23.765 1.00 88.56 149 SER A O 1
ATOM 1214 N N . GLU A 1 150 ? 6.003 -1.849 23.159 1.00 89.56 150 GLU A N 1
ATOM 1215 C CA . GLU A 1 150 ? 6.802 -1.881 21.929 1.00 89.56 150 GLU A CA 1
ATOM 1216 C C . GLU A 1 150 ? 6.501 -0.689 21.012 1.00 89.56 150 GLU A C 1
ATOM 1218 O O . GLU A 1 150 ? 7.401 -0.192 20.336 1.00 89.56 150 GLU A O 1
ATOM 1223 N N . GLU A 1 151 ? 5.253 -0.214 20.997 1.00 87.19 151 GLU A N 1
ATOM 1224 C CA . GLU A 1 151 ? 4.840 0.921 20.177 1.00 87.19 151 GLU A CA 1
ATOM 1225 C C . GLU A 1 151 ? 5.189 2.280 20.801 1.00 87.19 151 GLU A C 1
ATOM 1227 O O . GLU A 1 151 ? 5.422 3.233 20.062 1.00 87.19 151 GLU A O 1
ATOM 1232 N N . GLU A 1 152 ? 5.228 2.391 22.133 1.00 87.69 152 GLU A N 1
ATOM 1233 C CA . GLU A 1 152 ? 5.605 3.621 22.855 1.00 87.69 152 GLU A CA 1
ATOM 1234 C C . GLU A 1 152 ? 7.123 3.810 22.942 1.00 87.69 152 GLU A C 1
ATOM 1236 O O . GLU A 1 152 ? 7.609 4.937 22.978 1.00 87.69 152 GLU A O 1
ATOM 1241 N N . ALA A 1 153 ? 7.879 2.710 22.968 1.00 91.06 153 ALA A N 1
ATOM 1242 C CA . ALA A 1 153 ? 9.339 2.727 23.019 1.00 91.06 153 ALA A CA 1
ATOM 1243 C C . ALA A 1 153 ? 9.981 3.185 21.698 1.00 91.06 153 ALA A C 1
ATOM 1245 O O . ALA A 1 153 ? 11.184 3.445 21.651 1.00 91.06 153 ALA A O 1
ATOM 1246 N N . LEU A 1 154 ? 9.199 3.264 20.618 1.00 89.12 154 LEU A N 1
ATOM 1247 C CA . LEU A 1 154 ? 9.686 3.660 19.307 1.00 89.12 154 LEU A CA 1
ATOM 1248 C C . LEU A 1 154 ? 10.132 5.115 19.276 1.00 89.12 154 LEU A C 1
ATOM 1250 O O . LEU A 1 154 ? 9.368 6.028 19.592 1.00 89.12 154 LEU A O 1
ATOM 1254 N N . THR A 1 155 ? 11.345 5.349 18.778 1.00 92.62 155 THR A N 1
ATOM 1255 C CA . THR A 1 155 ? 11.771 6.713 18.467 1.00 92.62 155 THR A CA 1
ATOM 1256 C C . THR A 1 155 ? 10.991 7.249 17.255 1.00 92.62 155 THR A C 1
ATOM 1258 O O . THR A 1 155 ? 10.612 6.480 16.364 1.00 92.62 155 THR A O 1
ATOM 1261 N N . PRO A 1 156 ? 10.756 8.573 17.158 1.00 91.00 156 PRO A N 1
ATOM 1262 C CA . PRO A 1 156 ? 10.054 9.154 16.011 1.00 91.00 156 PRO A CA 1
ATOM 1263 C C . PRO A 1 156 ? 10.724 8.844 14.664 1.00 91.00 156 PRO A C 1
ATOM 1265 O O . PRO A 1 156 ? 10.045 8.687 13.646 1.00 91.00 156 PRO A O 1
ATOM 1268 N N . GLU A 1 157 ? 12.056 8.745 14.651 1.00 92.50 157 GLU A N 1
ATOM 1269 C CA . GLU A 1 157 ? 12.834 8.390 13.463 1.00 92.50 157 GLU A CA 1
ATOM 1270 C C . GLU A 1 157 ? 12.609 6.928 13.073 1.00 92.50 157 GLU A C 1
ATOM 1272 O O . GLU A 1 157 ? 12.241 6.658 11.931 1.00 92.50 157 GLU A O 1
ATOM 1277 N N . GLU A 1 158 ? 12.702 5.998 14.026 1.00 91.88 158 GLU A N 1
ATOM 1278 C CA . GLU A 1 158 ? 12.424 4.579 13.785 1.00 91.88 158 GLU A CA 1
ATOM 1279 C C . GLU A 1 158 ? 10.980 4.336 13.345 1.00 91.88 158 GLU A C 1
ATOM 1281 O O . GLU A 1 158 ? 10.733 3.535 12.440 1.00 91.88 158 GLU A O 1
ATOM 1286 N N . ALA A 1 159 ? 10.016 5.036 13.946 1.00 87.88 159 ALA A N 1
ATOM 1287 C CA . ALA A 1 159 ? 8.617 4.964 13.545 1.00 87.88 159 ALA A CA 1
ATOM 1288 C C . ALA A 1 159 ? 8.448 5.400 12.082 1.00 87.88 159 ALA A C 1
ATOM 1290 O O . ALA A 1 159 ? 7.797 4.713 11.292 1.00 87.88 159 ALA A O 1
ATOM 1291 N N . LYS A 1 160 ? 9.104 6.497 11.686 1.00 88.56 160 LYS A N 1
ATOM 1292 C CA . LYS A 1 160 ? 9.094 7.003 10.309 1.00 88.56 160 LYS A CA 1
ATOM 1293 C C . LYS A 1 160 ? 9.794 6.060 9.333 1.00 88.56 160 LYS A C 1
ATOM 1295 O O . LYS A 1 160 ? 9.325 5.896 8.209 1.00 88.56 160 LYS A O 1
ATOM 1300 N N . GLU A 1 161 ? 10.895 5.435 9.734 1.00 89.69 161 GLU A N 1
ATOM 1301 C CA . GLU A 1 161 ? 11.588 4.432 8.925 1.00 89.69 161 GLU A CA 1
ATOM 1302 C C . GLU A 1 161 ? 10.743 3.175 8.735 1.00 89.69 161 GLU A C 1
ATOM 1304 O O . GLU A 1 161 ? 10.611 2.706 7.607 1.00 89.69 161 GLU A O 1
ATOM 1309 N N . ARG A 1 162 ? 10.109 2.664 9.801 1.00 87.88 162 ARG A N 1
ATOM 1310 C CA . ARG A 1 162 ? 9.165 1.534 9.733 1.00 87.88 162 ARG A CA 1
ATOM 1311 C C . ARG A 1 162 ? 8.007 1.842 8.795 1.00 87.88 162 ARG A C 1
ATOM 1313 O O . ARG A 1 162 ? 7.689 1.028 7.934 1.00 87.88 162 ARG A O 1
ATOM 1320 N N . ALA A 1 163 ? 7.443 3.036 8.923 1.00 86.00 163 ALA A N 1
ATOM 1321 C CA . ALA A 1 163 ? 6.370 3.528 8.076 1.00 86.00 163 ALA A CA 1
ATOM 1322 C C . ALA A 1 163 ? 6.801 3.647 6.599 1.00 86.00 163 ALA A C 1
ATOM 1324 O O . ALA A 1 163 ? 5.988 3.477 5.700 1.00 86.00 163 ALA A O 1
ATOM 1325 N N . ARG A 1 164 ? 8.089 3.879 6.325 1.00 83.88 164 ARG A N 1
ATOM 1326 C CA . ARG A 1 164 ? 8.676 3.956 4.975 1.00 83.88 164 ARG A CA 1
ATOM 1327 C C . ARG A 1 164 ? 9.229 2.629 4.449 1.00 83.88 164 ARG A C 1
ATOM 1329 O O . ARG A 1 164 ? 9.864 2.616 3.395 1.00 83.88 164 ARG A O 1
ATOM 1336 N N . ARG A 1 165 ? 9.055 1.512 5.155 1.00 83.94 165 ARG A N 1
ATOM 1337 C CA . ARG A 1 165 ? 9.523 0.218 4.644 1.00 83.94 165 ARG A CA 1
ATOM 1338 C C . ARG A 1 165 ? 8.760 -0.175 3.383 1.00 83.94 165 ARG A C 1
ATOM 1340 O O . ARG A 1 165 ? 7.601 0.179 3.193 1.00 83.94 165 ARG A O 1
ATOM 1347 N N . THR A 1 166 ? 9.427 -0.927 2.517 1.00 70.75 166 THR A N 1
ATOM 1348 C CA . THR A 1 166 ? 8.816 -1.504 1.320 1.00 70.75 166 THR A CA 1
ATOM 1349 C C . THR A 1 166 ? 7.604 -2.357 1.703 1.00 70.75 166 THR A C 1
ATOM 1351 O O . THR A 1 166 ? 7.694 -3.205 2.588 1.00 70.75 166 THR A O 1
ATOM 1354 N N . GLY A 1 167 ? 6.464 -2.109 1.050 1.00 65.81 167 GLY A N 1
ATOM 1355 C CA . GLY A 1 167 ? 5.186 -2.763 1.359 1.00 65.81 167 GLY A CA 1
ATOM 1356 C C . GLY A 1 167 ? 4.245 -1.961 2.265 1.00 65.81 167 GLY A C 1
ATOM 1357 O O . GLY A 1 167 ? 3.150 -2.440 2.545 1.00 65.81 167 GLY A O 1
ATOM 1358 N N . SER A 1 168 ? 4.628 -0.757 2.706 1.00 71.12 168 SER A N 1
ATOM 1359 C CA . SER A 1 168 ? 3.704 0.177 3.355 1.00 71.12 168 SER A CA 1
ATOM 1360 C C . SER A 1 168 ? 2.935 1.030 2.337 1.00 71.12 168 SER A C 1
ATOM 1362 O O . SER A 1 168 ? 3.448 1.373 1.271 1.00 71.12 168 SER A O 1
ATOM 1364 N N . ASP A 1 169 ? 1.708 1.408 2.697 1.00 62.09 169 ASP A N 1
ATOM 1365 C CA . ASP A 1 169 ? 0.782 2.182 1.850 1.00 62.09 169 ASP A CA 1
ATOM 1366 C C . ASP A 1 169 ? 1.070 3.699 1.859 1.00 62.09 169 ASP A C 1
ATOM 1368 O O . ASP A 1 169 ? 0.317 4.507 1.334 1.00 62.09 169 ASP A O 1
ATOM 1372 N N . ILE A 1 170 ? 2.177 4.117 2.485 1.00 70.19 170 ILE A N 1
ATOM 1373 C CA . ILE A 1 170 ? 2.550 5.536 2.640 1.00 70.19 170 ILE A CA 1
ATOM 1374 C C . ILE A 1 170 ? 3.138 6.125 1.350 1.00 70.19 170 ILE A C 1
ATOM 1376 O O . ILE A 1 170 ? 3.269 7.342 1.212 1.00 70.19 170 ILE A O 1
ATOM 1380 N N . PHE A 1 171 ? 3.488 5.276 0.388 1.00 58.62 171 PHE A N 1
ATOM 1381 C CA . PHE A 1 171 ? 4.005 5.706 -0.900 1.00 58.62 171 PHE A CA 1
ATOM 1382 C C . PHE A 1 171 ? 2.868 5.863 -1.912 1.00 58.62 171 PHE A C 1
ATOM 1384 O O . PHE A 1 171 ? 2.635 4.985 -2.740 1.00 58.62 171 PHE A O 1
ATOM 1391 N N . GLU A 1 172 ? 2.198 7.015 -1.880 1.00 55.28 172 GLU A N 1
ATOM 1392 C CA . GLU A 1 172 ? 1.500 7.515 -3.067 1.00 55.28 172 GLU A CA 1
ATOM 1393 C C . GLU A 1 172 ? 2.549 7.889 -4.131 1.00 55.28 172 GLU A C 1
ATOM 1395 O O . GLU A 1 172 ? 3.548 8.552 -3.832 1.00 55.28 172 GLU A O 1
ATOM 1400 N N . TYR A 1 173 ? 2.362 7.385 -5.355 1.00 49.97 173 TYR A N 1
ATOM 1401 C CA . TYR A 1 173 ? 3.268 7.588 -6.494 1.00 49.97 173 TYR A CA 1
ATOM 1402 C C . TYR A 1 173 ? 3.083 8.940 -7.180 1.00 49.97 173 TYR A C 1
ATOM 1404 O O . TYR A 1 173 ? 1.915 9.325 -7.412 1.00 49.97 173 TYR A O 1
#